Protein AF-A0A7C7UKI7-F1 (afdb_monomer_lite)

Sequence (166 aa):
MLTFNAGFSTTYKKYEFHGEGIFQYSYEGKDDNYLDYALGGMYKFYDLAHKIGHERIDLILEYGGEYLASEQDAPDYKRSSEDSRAVRNNGIGRVNFKYNEDLKWHYAIIYEFPEEGWSQEIAVEYKIRDDLVIKLGAELFDGRENTYFERWEDNDRLICQFEYSF

Secondary structure (DSSP, 8-state):
-EEEEEEEEEEETTEEEEEEEEEEE-GGGSS-EEEEEEEEEEEE-HHHHHHTT-SEEEEEEEEEEEEEEE----TT-S--SGGG---TEEEEEEEEEESSSSEEEEEEEEEETTT--EEEEEEEEEEEETTEEEEEEEEEEE--TTSTTGGGTT--EEEEEEEE--

Foldseek 3Di:
DDKDKDKDWDDDDQKIWIKMKIWDDDPPLLAWTKIKMKIKMKGKDCVVQVVVQFRTKMKIKMAIAMDTPGGRDDPVHDHHCVLVDPRHTKIKIKMKTGNDPFKIKMKIKIFHPPQTWIKIKIKMKGPPDPFKIKMWMKMATCGDPPDNRPVCNVPIDIDIDIGGHD

Structure (mmCIF, N/CA/C/O backbone):
data_AF-A0A7C7UKI7-F1
#
_entry.id   AF-A0A7C7UKI7-F1
#
loop_
_atom_site.group_PDB
_atom_site.id
_atom_site.type_symbol
_atom_site.label_atom_id
_atom_site.label_alt_id
_atom_site.label_comp_id
_atom_site.label_asym_id
_atom_site.label_entity_id
_atom_site.label_seq_id
_atom_site.pdbx_PDB_ins_code
_atom_site.Cartn_x
_atom_site.Cartn_y
_atom_site.Cartn_z
_atom_site.occupancy
_atom_site.B_iso_or_equiv
_atom_site.auth_seq_id
_atom_site.auth_comp_id
_atom_site.auth_asym_id
_atom_site.auth_atom_id
_atom_site.pdbx_PDB_model_num
ATOM 1 N N . MET A 1 1 ? 20.249 -12.949 -12.656 1.00 82.69 1 MET A N 1
ATOM 2 C CA . MET A 1 1 ? 19.838 -11.656 -12.098 1.00 82.69 1 MET A CA 1
ATOM 3 C C . MET A 1 1 ? 20.562 -11.476 -10.776 1.00 82.69 1 MET A C 1
ATOM 5 O O . MET A 1 1 ? 20.731 -12.466 -10.069 1.00 82.69 1 MET A O 1
ATOM 9 N N . LEU A 1 2 ? 21.042 -10.269 -10.489 1.00 92.56 2 LEU A N 1
ATOM 10 C CA . LEU A 1 2 ? 21.520 -9.867 -9.165 1.00 92.56 2 LEU A CA 1
ATOM 11 C C . LEU A 1 2 ? 20.565 -8.832 -8.597 1.00 92.56 2 LEU A C 1
ATOM 13 O O . LEU A 1 2 ? 20.056 -8.000 -9.342 1.00 92.56 2 LEU A O 1
ATOM 17 N N . THR A 1 3 ? 20.392 -8.865 -7.284 1.00 94.62 3 THR A N 1
ATOM 18 C CA . THR A 1 3 ? 19.512 -7.949 -6.567 1.00 94.62 3 THR A CA 1
ATOM 19 C C . THR A 1 3 ? 20.286 -7.336 -5.411 1.00 94.62 3 THR A C 1
ATOM 21 O O . THR A 1 3 ? 20.929 -8.056 -4.644 1.00 94.62 3 THR A O 1
ATOM 24 N N . PHE A 1 4 ? 20.225 -6.014 -5.285 1.00 95.88 4 PHE A N 1
ATOM 25 C CA . PHE A 1 4 ? 20.786 -5.271 -4.160 1.00 95.88 4 PHE A CA 1
ATOM 26 C C . PHE A 1 4 ? 19.673 -4.480 -3.495 1.00 95.88 4 PHE A C 1
ATOM 28 O O . PHE A 1 4 ? 18.937 -3.783 -4.182 1.00 95.88 4 PHE A O 1
ATOM 35 N N . ASN A 1 5 ? 19.565 -4.556 -2.174 1.00 96.44 5 ASN A N 1
ATOM 36 C CA . ASN A 1 5 ? 18.528 -3.859 -1.429 1.00 96.44 5 ASN A CA 1
ATOM 37 C C . ASN A 1 5 ? 19.113 -3.040 -0.278 1.00 96.44 5 ASN A C 1
ATOM 39 O O . ASN A 1 5 ? 20.095 -3.425 0.361 1.00 96.44 5 ASN A O 1
ATOM 43 N N . ALA A 1 6 ? 18.492 -1.899 -0.011 1.00 97.81 6 ALA A N 1
ATOM 44 C CA . ALA A 1 6 ? 18.795 -1.063 1.137 1.00 97.81 6 ALA A CA 1
ATOM 45 C C . ALA A 1 6 ? 17.533 -0.334 1.591 1.00 97.81 6 ALA A C 1
ATOM 47 O O . ALA A 1 6 ? 16.683 0.018 0.778 1.00 97.81 6 ALA A O 1
ATOM 48 N N . GLY A 1 7 ? 17.437 -0.058 2.887 1.00 97.56 7 GLY A N 1
ATOM 49 C CA . GLY A 1 7 ? 16.312 0.681 3.434 1.00 97.56 7 GLY A CA 1
ATOM 50 C C . GLY A 1 7 ? 16.642 1.365 4.748 1.00 97.56 7 GLY A C 1
ATOM 51 O O . GLY A 1 7 ? 17.678 1.114 5.370 1.00 97.56 7 GLY A O 1
ATOM 52 N N . PHE A 1 8 ? 15.747 2.251 5.163 1.00 98.12 8 PHE A N 1
ATOM 53 C CA . PHE A 1 8 ? 15.795 2.934 6.444 1.00 98.12 8 PHE A CA 1
ATOM 54 C C . PHE A 1 8 ? 14.392 3.039 7.039 1.00 98.12 8 PHE A C 1
ATOM 56 O O . PHE A 1 8 ? 13.390 3.079 6.329 1.00 98.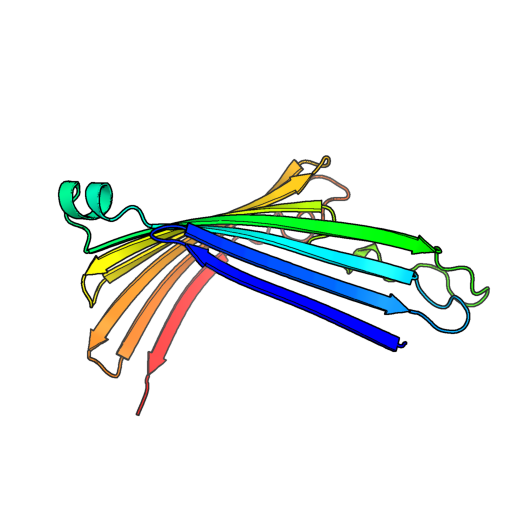12 8 PHE A O 1
ATOM 63 N N . SER A 1 9 ? 14.329 3.141 8.361 1.00 97.88 9 SER A N 1
ATOM 64 C CA . SER A 1 9 ? 13.123 3.532 9.081 1.00 97.88 9 SER A CA 1
ATOM 65 C C . SER A 1 9 ? 13.526 4.343 10.304 1.00 97.88 9 SER A C 1
ATOM 67 O O . SER A 1 9 ? 14.530 4.055 10.964 1.00 97.88 9 SER A O 1
ATOM 69 N N . THR A 1 10 ? 12.782 5.406 10.580 1.00 97.88 10 THR A N 1
ATOM 70 C CA . THR A 1 10 ? 12.999 6.256 11.741 1.00 97.88 10 THR A CA 1
ATOM 71 C C . THR A 1 10 ? 11.681 6.770 12.287 1.00 97.88 10 THR A C 1
ATOM 73 O O . THR A 1 10 ? 10.721 7.010 11.558 1.00 97.88 10 THR A O 1
ATOM 76 N N . THR A 1 11 ? 11.642 6.981 13.596 1.00 97.62 11 THR A N 1
ATOM 77 C CA . THR A 1 11 ? 10.457 7.468 14.296 1.00 97.62 11 THR A CA 1
ATOM 78 C C . THR A 1 11 ? 10.799 8.719 15.082 1.00 97.62 11 THR A C 1
ATOM 80 O O . THR A 1 11 ? 11.786 8.746 15.822 1.00 97.62 11 THR A O 1
ATOM 83 N N . TYR A 1 12 ? 9.945 9.733 14.997 1.00 96.44 12 TYR A N 1
ATOM 84 C CA . TYR A 1 12 ? 10.042 10.935 15.810 1.00 96.44 12 TYR A CA 1
ATOM 85 C C . TYR A 1 12 ? 8.665 11.359 16.323 1.00 96.44 12 TYR A C 1
ATOM 87 O O . TYR A 1 12 ? 7.825 11.883 15.589 1.00 96.44 12 TYR A O 1
ATOM 95 N N . LYS A 1 13 ? 8.442 11.190 17.631 1.00 95.38 13 LYS A N 1
ATOM 96 C CA . LYS A 1 13 ? 7.169 11.500 18.302 1.00 95.38 13 LYS A CA 1
ATOM 97 C C . LYS A 1 13 ? 5.991 10.759 17.648 1.00 95.38 13 LYS A C 1
ATOM 99 O O . LYS A 1 13 ? 5.871 9.550 17.789 1.00 95.38 13 LYS A O 1
ATOM 104 N N . LYS A 1 14 ? 5.108 11.501 16.972 1.00 96.75 14 LYS A N 1
ATOM 105 C CA . LYS A 1 14 ? 3.906 10.996 16.295 1.00 96.75 14 LYS A CA 1
ATOM 106 C C . LYS A 1 14 ? 4.172 10.614 14.833 1.00 96.75 14 LYS A C 1
ATOM 108 O O . LYS A 1 14 ? 3.237 10.174 14.177 1.00 96.75 14 LYS A O 1
ATOM 113 N N . TYR A 1 15 ? 5.397 10.816 14.345 1.00 97.56 15 TYR A N 1
ATOM 114 C CA . TYR A 1 15 ? 5.798 10.566 12.966 1.00 97.56 15 TYR A CA 1
ATOM 115 C C . TYR A 1 15 ? 6.672 9.321 12.861 1.00 97.56 15 TYR A C 1
ATOM 117 O O . TYR A 1 15 ? 7.527 9.079 13.716 1.00 97.56 15 TYR A O 1
ATOM 125 N N . GLU A 1 16 ? 6.494 8.595 11.772 1.00 98.19 16 GLU A N 1
ATOM 126 C CA . GLU A 1 16 ? 7.402 7.570 11.273 1.00 98.19 16 GLU A CA 1
ATOM 127 C C . GLU A 1 16 ? 7.719 7.895 9.817 1.00 98.19 16 GLU A C 1
ATOM 129 O O . GLU A 1 16 ? 6.850 8.388 9.100 1.00 98.19 16 GLU A O 1
ATOM 134 N N . PHE A 1 17 ? 8.958 7.656 9.410 1.00 98.25 17 PHE A N 1
ATOM 135 C CA . PHE A 1 17 ? 9.412 7.800 8.036 1.00 98.25 17 PHE A CA 1
ATOM 136 C C . PHE A 1 17 ? 10.223 6.575 7.669 1.00 98.25 17 PHE A C 1
ATOM 138 O O . PHE A 1 17 ? 11.073 6.135 8.450 1.00 98.25 17 PHE A O 1
ATOM 145 N N . HIS A 1 18 ? 10.010 6.068 6.469 1.00 98.25 18 HIS A N 1
ATOM 146 C CA . HIS A 1 18 ? 10.712 4.900 5.976 1.00 98.25 18 HIS A CA 1
ATOM 147 C C . HIS A 1 18 ? 10.950 4.999 4.481 1.00 98.25 18 HIS A C 1
ATOM 149 O O . HIS A 1 18 ? 10.313 5.773 3.763 1.00 98.25 18 HIS A O 1
ATOM 155 N N . GLY A 1 19 ? 11.905 4.204 4.030 1.00 97.94 19 GLY A N 1
ATOM 156 C CA . GLY A 1 19 ? 12.174 4.043 2.622 1.00 97.94 19 GLY A CA 1
ATOM 157 C C . GLY A 1 19 ? 12.941 2.768 2.341 1.00 97.94 19 GLY A C 1
ATOM 158 O O . GLY A 1 19 ? 13.756 2.334 3.156 1.00 97.94 19 GLY A O 1
ATOM 159 N N . GLU A 1 20 ? 12.697 2.196 1.175 1.00 97.69 20 GLU A N 1
ATOM 160 C CA . GLU A 1 20 ? 13.397 1.029 0.654 1.00 97.69 20 GLU A CA 1
ATOM 161 C C . GLU A 1 20 ? 13.719 1.253 -0.822 1.00 97.69 20 GLU A C 1
ATOM 163 O O . GLU A 1 20 ? 12.978 1.928 -1.534 1.00 97.69 20 GLU A O 1
ATOM 168 N N . GLY A 1 21 ? 14.846 0.708 -1.267 1.00 97.06 21 GLY A N 1
ATOM 169 C CA . GLY A 1 21 ? 15.229 0.640 -2.667 1.00 97.06 21 GLY A CA 1
ATOM 170 C C . GLY A 1 21 ? 15.802 -0.733 -2.997 1.00 97.06 21 GLY A C 1
ATOM 171 O O . GLY A 1 21 ? 16.615 -1.267 -2.237 1.00 97.06 21 GLY A O 1
ATOM 172 N N . ILE A 1 22 ? 15.396 -1.285 -4.135 1.00 96.50 22 ILE A N 1
ATOM 173 C CA . ILE A 1 22 ? 15.828 -2.577 -4.658 1.00 96.50 22 ILE A CA 1
ATOM 174 C C . ILE A 1 22 ? 16.329 -2.365 -6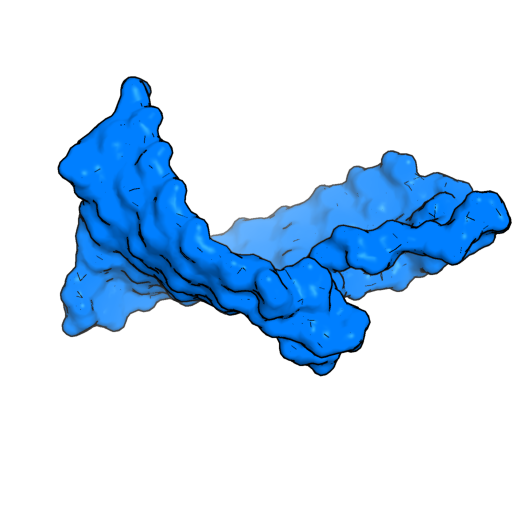.085 1.00 96.50 22 ILE A C 1
ATOM 176 O O . ILE A 1 22 ? 15.559 -2.064 -6.990 1.00 96.50 22 ILE A O 1
ATOM 180 N N . PHE A 1 23 ? 17.634 -2.523 -6.296 1.00 96.75 23 PHE A N 1
ATOM 181 C CA . PHE A 1 23 ? 18.233 -2.490 -7.623 1.00 96.75 23 PHE A CA 1
ATOM 182 C C . PHE A 1 23 ? 18.314 -3.899 -8.207 1.00 96.75 23 PHE A C 1
ATOM 184 O O . PHE A 1 23 ? 18.942 -4.788 -7.621 1.00 96.75 23 PHE A O 1
ATOM 191 N N . GLN A 1 24 ? 17.711 -4.078 -9.376 1.00 95.06 24 GLN A N 1
ATO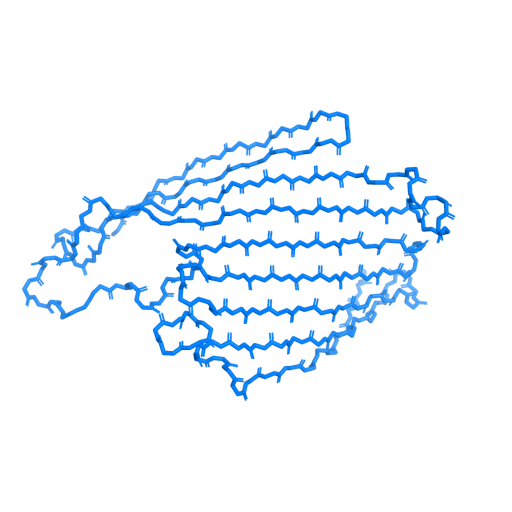M 192 C CA . GLN A 1 24 ? 17.709 -5.308 -10.152 1.00 95.06 24 GLN A CA 1
ATOM 193 C C . GLN A 1 24 ? 18.672 -5.185 -11.330 1.00 95.06 24 GLN A C 1
ATOM 195 O O . GLN A 1 24 ? 18.590 -4.253 -12.130 1.00 95.06 24 GLN A O 1
ATOM 200 N N . TYR A 1 25 ? 19.583 -6.152 -11.437 1.00 95.69 25 TYR A N 1
ATOM 201 C CA . TYR A 1 25 ? 20.528 -6.269 -12.541 1.00 95.69 25 TYR A CA 1
ATOM 202 C C . TYR A 1 25 ? 20.304 -7.573 -13.312 1.00 95.69 25 TYR A C 1
ATOM 204 O O . TYR A 1 25 ? 20.543 -8.680 -12.805 1.00 95.69 25 TYR A O 1
ATOM 212 N N . SER A 1 26 ? 19.867 -7.447 -14.558 1.00 93.75 26 SER A N 1
ATOM 213 C CA . SER A 1 26 ? 19.704 -8.532 -15.511 1.00 93.75 26 SER A CA 1
ATOM 214 C C . SER A 1 26 ? 21.006 -8.794 -16.270 1.00 93.75 26 SER A C 1
ATOM 216 O O . SER A 1 26 ? 21.619 -7.903 -16.857 1.00 93.75 26 SER A O 1
ATOM 218 N N . TYR A 1 27 ? 21.452 -10.051 -16.263 1.00 91.44 27 TYR A N 1
ATOM 219 C CA . TYR A 1 27 ? 22.652 -10.441 -16.999 1.00 91.44 27 TYR A CA 1
ATOM 220 C C . TYR A 1 27 ? 22.367 -10.486 -18.495 1.00 91.44 27 TYR A C 1
ATOM 222 O O . TYR A 1 27 ? 21.332 -11.012 -18.906 1.00 91.44 27 TYR A O 1
ATOM 230 N N . GLU A 1 28 ? 23.334 -10.027 -19.291 1.00 90.69 28 GLU A N 1
ATOM 231 C CA . GLU A 1 28 ? 23.293 -10.117 -20.758 1.00 90.69 28 GLU A CA 1
ATOM 232 C C . GLU A 1 28 ? 22.075 -9.409 -21.377 1.00 90.69 28 GLU A C 1
ATOM 234 O O . GLU A 1 28 ? 21.646 -9.794 -22.459 1.00 90.69 28 GLU A O 1
ATOM 239 N N . GLY A 1 29 ? 21.490 -8.424 -20.681 1.00 89.12 29 GLY A N 1
ATOM 240 C CA . GLY A 1 29 ? 20.403 -7.609 -21.230 1.00 89.12 29 GLY A CA 1
ATOM 241 C C . GLY A 1 29 ? 19.101 -8.367 -21.492 1.00 89.12 29 GLY A C 1
ATOM 242 O O . GLY A 1 29 ? 18.306 -7.983 -22.349 1.00 89.12 29 GLY A O 1
ATOM 243 N N . LYS A 1 30 ? 18.888 -9.483 -20.782 1.00 93.50 30 LYS A N 1
ATOM 244 C CA . LYS A 1 30 ? 17.692 -10.339 -20.909 1.00 93.50 30 LYS A CA 1
ATOM 245 C C . LYS A 1 30 ? 16.428 -9.713 -20.321 1.00 93.50 30 LYS A C 1
ATOM 247 O O . LYS A 1 30 ? 15.338 -10.217 -20.557 1.00 93.50 30 LYS A O 1
ATOM 252 N N . ASP A 1 31 ? 16.593 -8.661 -19.530 1.00 94.88 31 ASP A N 1
ATOM 253 C CA . ASP A 1 31 ? 15.526 -7.860 -18.941 1.00 94.88 31 ASP A CA 1
ATOM 254 C C . ASP A 1 31 ? 16.076 -6.460 -18.628 1.00 94.88 31 ASP A C 1
ATOM 256 O O . ASP A 1 31 ? 17.287 -6.241 -18.757 1.00 94.88 31 ASP A O 1
ATOM 260 N N . ASP A 1 32 ? 15.213 -5.552 -18.188 1.00 95.62 32 ASP A N 1
ATOM 261 C CA . ASP A 1 32 ? 15.613 -4.218 -17.748 1.00 95.62 32 ASP A CA 1
ATOM 262 C C . ASP A 1 32 ? 16.542 -4.290 -16.522 1.00 95.62 32 ASP A C 1
ATOM 264 O O . ASP A 1 32 ? 16.438 -5.176 -15.666 1.00 95.62 32 ASP A O 1
ATOM 268 N N . ASN A 1 33 ? 17.434 -3.308 -16.403 1.00 96.06 33 ASN A N 1
ATOM 269 C CA . ASN A 1 33 ? 18.081 -2.972 -15.139 1.00 96.06 33 ASN A CA 1
ATOM 270 C C . ASN A 1 33 ? 17.331 -1.794 -14.538 1.00 96.06 33 ASN A C 1
ATOM 272 O O . ASN A 1 33 ? 17.201 -0.755 -15.188 1.00 96.06 33 ASN A O 1
ATOM 276 N N . TYR A 1 34 ? 16.870 -1.918 -13.302 1.00 95.75 34 TYR A N 1
ATOM 277 C CA . TYR A 1 34 ? 15.988 -0.919 -12.712 1.00 95.75 34 TYR A CA 1
ATOM 278 C C . TYR A 1 34 ? 16.131 -0.843 -11.197 1.00 95.75 34 TYR A C 1
ATOM 280 O O . TYR A 1 34 ? 16.571 -1.788 -10.544 1.00 95.75 34 TYR A O 1
ATOM 288 N N . LEU A 1 35 ? 15.796 0.319 -10.647 1.00 96.00 35 LEU A N 1
ATOM 289 C CA . LEU A 1 35 ? 15.666 0.565 -9.219 1.00 96.00 35 LEU A CA 1
ATOM 290 C C . LEU A 1 35 ? 14.184 0.720 -8.892 1.00 96.00 35 LEU A C 1
ATOM 292 O O . LEU A 1 35 ? 13.598 1.740 -9.250 1.00 96.00 35 LEU A O 1
ATOM 296 N N . ASP A 1 36 ? 13.627 -0.238 -8.162 1.00 95.44 36 ASP A N 1
ATOM 297 C CA . ASP A 1 36 ? 12.354 -0.054 -7.468 1.00 95.44 36 ASP A CA 1
ATOM 298 C C . ASP A 1 36 ? 12.617 0.663 -6.154 1.00 95.44 36 ASP A C 1
ATOM 300 O O . ASP A 1 36 ? 13.581 0.351 -5.451 1.00 95.44 36 ASP A O 1
ATOM 304 N N . TYR A 1 37 ? 11.773 1.618 -5.792 1.00 95.88 37 TYR A N 1
ATOM 305 C CA . TYR A 1 37 ? 11.864 2.291 -4.508 1.00 95.88 37 TYR A CA 1
ATOM 306 C C . TYR A 1 37 ? 10.486 2.599 -3.939 1.00 95.88 37 TYR A C 1
ATOM 308 O O . TYR A 1 37 ? 9.533 2.862 -4.665 1.00 95.88 37 TYR A O 1
ATOM 316 N N . ALA A 1 38 ? 10.401 2.611 -2.615 1.00 96.94 38 ALA A N 1
ATOM 317 C CA . ALA A 1 38 ? 9.237 3.060 -1.872 1.00 96.94 38 ALA A CA 1
ATOM 318 C C . ALA A 1 38 ? 9.687 4.059 -0.811 1.00 96.94 38 ALA A C 1
ATOM 320 O O . ALA A 1 38 ? 10.665 3.824 -0.103 1.00 96.94 38 ALA A O 1
ATOM 321 N N . LEU A 1 39 ? 8.984 5.181 -0.699 1.00 97.62 39 LEU A N 1
ATOM 322 C CA . LEU A 1 39 ? 9.202 6.197 0.325 1.00 97.62 39 LEU A CA 1
ATOM 323 C C . LEU A 1 39 ? 7.877 6.497 0.997 1.00 97.62 39 LEU A C 1
ATOM 325 O O . LEU A 1 39 ? 6.876 6.722 0.322 1.00 97.62 39 LEU A O 1
ATOM 329 N N . GLY A 1 40 ? 7.866 6.552 2.320 1.00 98.06 40 GLY A N 1
ATOM 330 C CA . GLY A 1 40 ? 6.620 6.750 3.030 1.00 98.06 40 GLY A CA 1
ATOM 331 C C . GLY A 1 40 ? 6.788 7.259 4.440 1.00 98.06 40 GLY A C 1
ATOM 332 O O . GLY A 1 40 ? 7.888 7.476 4.957 1.00 98.06 40 GLY A O 1
ATOM 333 N N . GLY A 1 41 ? 5.643 7.477 5.063 1.00 98.25 41 GLY A N 1
ATOM 334 C CA . GLY A 1 41 ? 5.582 7.813 6.463 1.00 98.25 41 GLY A CA 1
ATOM 335 C C . GLY A 1 41 ? 4.201 7.622 7.050 1.00 98.25 41 GLY A C 1
ATOM 336 O O . GLY A 1 41 ? 3.196 7.477 6.352 1.00 98.25 41 GLY A O 1
ATOM 337 N N . MET A 1 42 ? 4.170 7.649 8.375 1.00 98.31 42 MET A N 1
ATOM 338 C CA . MET A 1 42 ? 2.961 7.524 9.170 1.00 98.31 42 MET A CA 1
ATOM 339 C C . MET A 1 42 ? 2.829 8.709 10.121 1.00 98.31 42 MET A C 1
ATOM 341 O O . MET A 1 42 ? 3.815 9.177 10.695 1.00 98.31 42 MET A O 1
ATOM 345 N N . TYR A 1 43 ? 1.595 9.151 10.351 1.00 98.00 43 TYR A N 1
ATOM 346 C CA . TYR A 1 43 ? 1.250 10.090 11.408 1.00 98.00 43 TYR A CA 1
ATOM 347 C C . TYR A 1 43 ? 0.143 9.552 12.317 1.00 98.00 43 TYR A C 1
ATOM 349 O O . TYR A 1 43 ? -0.908 9.112 11.849 1.00 98.00 43 TYR A O 1
ATOM 357 N N . LYS A 1 44 ? 0.363 9.644 13.633 1.00 97.56 44 LYS A N 1
ATOM 358 C CA . LYS A 1 44 ? -0.566 9.156 14.665 1.00 97.56 44 LYS A CA 1
ATOM 359 C C . LYS A 1 44 ? -1.438 10.284 15.223 1.00 97.56 44 LYS A C 1
ATOM 361 O O . LYS A 1 44 ? -0.961 11.175 15.934 1.00 97.56 44 LYS A O 1
ATOM 366 N N . PHE A 1 45 ? -2.742 10.216 14.974 1.00 96.56 45 PHE A N 1
ATOM 367 C CA . PHE A 1 45 ? -3.750 11.203 15.375 1.00 96.56 45 PHE A CA 1
ATOM 368 C C . PHE A 1 45 ? -4.375 10.906 16.751 1.00 96.56 45 PHE A C 1
ATOM 370 O O . PHE A 1 45 ? -5.589 10.765 16.880 1.00 96.56 45 PHE A O 1
ATOM 377 N N . TYR A 1 46 ? -3.567 10.854 17.814 1.00 92.00 46 TYR A N 1
ATOM 378 C CA . TYR A 1 46 ? -4.065 10.528 19.163 1.00 92.00 46 TYR A CA 1
ATOM 379 C C . TYR A 1 46 ? -5.183 11.459 19.662 1.00 92.00 46 TYR A C 1
ATOM 381 O O . TYR A 1 46 ? -6.204 10.986 20.152 1.00 92.00 46 TYR A O 1
ATOM 389 N N . ASP A 1 47 ? -5.017 12.777 19.526 1.00 94.06 47 ASP A N 1
ATOM 390 C CA . ASP A 1 47 ? -5.965 13.751 20.089 1.00 94.06 47 ASP A CA 1
ATOM 391 C C . ASP A 1 47 ? -7.315 13.731 19.359 1.00 94.06 47 ASP A C 1
ATOM 393 O O . ASP A 1 47 ? -8.367 13.904 19.973 1.00 94.06 47 ASP A O 1
ATOM 397 N N . LEU A 1 48 ? -7.287 13.519 18.040 1.00 93.38 48 LEU A N 1
ATOM 398 C CA . LEU A 1 48 ? -8.498 13.371 17.238 1.00 93.38 48 LEU A CA 1
ATOM 399 C C . LEU A 1 48 ? -9.193 12.050 17.562 1.00 93.38 48 LEU A C 1
ATOM 401 O O . LEU A 1 48 ? -10.399 12.070 17.779 1.00 93.38 48 LEU A O 1
ATOM 405 N N . ALA A 1 49 ? -8.434 10.950 17.657 1.00 94.50 49 ALA A N 1
ATOM 406 C CA . ALA A 1 49 ? -8.964 9.633 17.994 1.00 94.50 49 ALA A CA 1
ATOM 407 C C . ALA A 1 49 ? -9.806 9.692 19.274 1.00 94.50 49 ALA A C 1
ATOM 409 O O . ALA A 1 49 ? -11.001 9.402 19.233 1.00 94.50 49 ALA A O 1
ATOM 410 N N . HIS A 1 50 ? -9.241 10.218 20.365 1.00 93.38 50 HIS A N 1
ATOM 411 C CA . HIS A 1 50 ? -9.952 10.324 21.641 1.00 93.38 50 HIS A CA 1
ATOM 412 C C . HIS A 1 50 ? -11.199 11.218 21.557 1.00 93.38 50 HIS A C 1
ATOM 414 O O . HIS A 1 50 ? -12.224 10.897 22.156 1.00 93.38 50 HIS A O 1
ATOM 420 N N . LYS A 1 51 ? -11.153 12.322 20.794 1.00 95.00 51 LYS A N 1
ATOM 421 C CA . LYS A 1 51 ? -12.312 13.217 20.611 1.00 95.00 51 LYS A CA 1
ATOM 422 C C . LYS A 1 51 ? -13.485 12.542 19.906 1.00 95.00 51 LYS A C 1
ATOM 424 O O . LYS A 1 51 ? -14.625 12.889 20.197 1.00 95.00 51 LYS A O 1
ATOM 429 N N . ILE A 1 52 ? -13.213 11.611 18.994 1.00 94.06 52 ILE A N 1
ATOM 430 C CA . ILE A 1 52 ? -14.243 10.870 18.257 1.00 94.06 52 ILE A CA 1
ATOM 431 C C . ILE A 1 52 ? -14.480 9.460 18.825 1.00 94.06 52 ILE A C 1
ATOM 433 O O . ILE A 1 52 ? -15.057 8.613 18.147 1.00 94.06 52 ILE A O 1
ATOM 437 N N . GLY A 1 53 ? -14.026 9.192 20.055 1.00 91.75 53 GLY A N 1
ATOM 438 C CA . GLY A 1 53 ? -14.271 7.928 20.755 1.00 91.75 53 GLY A CA 1
ATOM 439 C C . GLY A 1 53 ? -13.501 6.723 20.209 1.00 91.75 53 GLY A C 1
ATOM 440 O O . GLY A 1 53 ? -13.976 5.604 20.347 1.00 91.75 53 GLY A O 1
ATOM 441 N N . HIS A 1 54 ? -12.352 6.945 19.573 1.00 94.12 54 HIS A N 1
ATOM 442 C CA . HIS A 1 54 ? -11.445 5.905 19.084 1.00 94.12 54 HIS A CA 1
ATOM 443 C C . HIS A 1 54 ? -10.158 5.873 19.926 1.00 94.12 54 HIS A C 1
ATOM 445 O O . HIS A 1 54 ? -9.675 6.912 20.378 1.00 94.12 54 HIS A O 1
ATOM 451 N N . GLU A 1 55 ? -9.554 4.697 20.089 1.00 96.06 55 GLU A N 1
ATOM 452 C CA . GLU A 1 55 ? -8.254 4.542 20.759 1.00 96.06 55 GLU A CA 1
ATOM 453 C C . GLU A 1 55 ? -7.092 5.081 19.913 1.00 96.06 55 GLU A C 1
ATOM 455 O O . GLU A 1 55 ? -6.147 5.681 20.436 1.00 96.06 55 GLU A O 1
ATOM 460 N N . ARG A 1 56 ? -7.134 4.855 18.594 1.00 96.12 56 ARG A N 1
ATOM 461 C CA . ARG A 1 56 ? -6.038 5.221 17.686 1.00 96.12 56 ARG A CA 1
ATOM 462 C C . ARG A 1 56 ? -6.538 5.480 16.270 1.00 96.12 56 ARG A C 1
ATOM 464 O O . ARG A 1 56 ? -7.405 4.768 15.772 1.00 96.12 56 ARG A O 1
ATOM 471 N N . ILE A 1 57 ? -5.945 6.482 15.626 1.00 98.00 57 ILE A N 1
ATOM 472 C CA . ILE A 1 57 ? -6.085 6.756 14.194 1.00 98.00 57 ILE A CA 1
ATOM 473 C C . ILE A 1 57 ? -4.683 6.978 13.638 1.00 98.00 57 ILE A C 1
ATOM 475 O O . ILE A 1 57 ? -3.961 7.840 14.146 1.00 98.00 57 ILE A O 1
ATOM 479 N N . ASP A 1 58 ? -4.313 6.234 12.603 1.00 97.94 58 ASP A N 1
ATOM 480 C CA . ASP A 1 58 ? -3.044 6.404 11.899 1.00 97.94 58 ASP A CA 1
ATOM 481 C C . ASP A 1 58 ? -3.300 6.712 10.433 1.00 97.94 58 ASP A C 1
ATOM 483 O O . ASP A 1 58 ? -4.079 6.015 9.791 1.00 97.94 58 ASP A O 1
ATOM 487 N N . LEU A 1 59 ? -2.610 7.715 9.903 1.00 98.38 59 LEU A N 1
ATOM 488 C CA . LEU A 1 59 ? -2.523 7.963 8.469 1.00 98.38 59 LEU A CA 1
ATOM 489 C C . LEU A 1 59 ? -1.164 7.494 7.980 1.00 98.38 59 LEU A C 1
ATOM 491 O O . LEU A 1 59 ? -0.151 7.875 8.559 1.00 98.38 59 LEU A O 1
ATOM 495 N N . ILE A 1 60 ? -1.159 6.715 6.912 1.00 98.56 60 ILE A N 1
ATOM 496 C CA . ILE A 1 60 ? 0.021 6.245 6.201 1.00 98.56 60 ILE A CA 1
ATOM 497 C C . ILE A 1 60 ? -0.066 6.805 4.786 1.00 98.56 60 ILE A C 1
ATOM 499 O O . ILE A 1 60 ? -1.115 6.707 4.146 1.00 98.56 60 ILE A O 1
ATOM 503 N N . LEU A 1 61 ? 1.024 7.407 4.326 1.00 98.50 61 LEU A N 1
ATOM 504 C CA . LEU A 1 61 ? 1.187 7.868 2.955 1.00 98.50 61 LEU A CA 1
ATOM 505 C C . LEU A 1 61 ? 2.506 7.319 2.429 1.00 98.50 61 LEU A C 1
ATOM 507 O O . LEU A 1 61 ? 3.543 7.506 3.066 1.00 98.50 61 LEU A O 1
ATOM 511 N N . GLU A 1 62 ? 2.462 6.668 1.276 1.00 97.94 62 GLU A N 1
ATOM 512 C CA . GLU A 1 62 ? 3.632 6.107 0.611 1.00 97.94 62 GLU A CA 1
ATOM 513 C C . GLU A 1 62 ? 3.599 6.448 -0.877 1.00 97.94 62 GLU A C 1
ATOM 515 O O . GLU A 1 62 ? 2.543 6.680 -1.468 1.00 97.94 62 GLU A O 1
ATOM 520 N N . TYR A 1 63 ? 4.775 6.494 -1.478 1.00 97.56 63 TYR A N 1
ATOM 521 C CA . TYR A 1 63 ? 4.967 6.620 -2.906 1.00 97.56 63 TYR A CA 1
ATOM 522 C C . TYR A 1 63 ? 5.950 5.546 -3.347 1.00 97.56 63 TYR A C 1
ATOM 524 O O . TYR A 1 63 ? 7.054 5.454 -2.804 1.00 97.56 63 TYR A O 1
ATOM 532 N N . GLY A 1 64 ? 5.526 4.737 -4.308 1.00 96.56 64 GLY A N 1
ATOM 533 C CA . GLY A 1 64 ? 6.347 3.739 -4.966 1.00 96.56 64 GLY A CA 1
ATOM 534 C C . GLY A 1 64 ? 6.691 4.180 -6.380 1.00 96.56 64 GLY A C 1
ATOM 535 O O . GLY A 1 64 ? 5.834 4.711 -7.091 1.00 96.56 64 GLY A O 1
ATOM 536 N N . GLY A 1 65 ? 7.944 3.990 -6.769 1.00 95.44 65 GLY A N 1
ATOM 537 C CA . GLY A 1 65 ? 8.429 4.375 -8.080 1.00 95.44 65 GLY A CA 1
ATOM 538 C C . GLY A 1 65 ? 9.487 3.423 -8.616 1.00 95.44 65 GLY A C 1
ATOM 539 O O . GLY A 1 65 ? 10.152 2.712 -7.866 1.00 95.44 65 GLY A O 1
ATOM 540 N N . GLU A 1 66 ? 9.668 3.468 -9.930 1.00 95.56 66 GLU A N 1
ATOM 541 C CA . GLU A 1 66 ? 10.708 2.742 -10.647 1.00 95.56 66 GLU A CA 1
ATOM 542 C C . GLU A 1 66 ? 11.602 3.724 -11.414 1.00 95.56 66 GLU A C 1
ATOM 544 O O . GLU A 1 66 ? 11.134 4.680 -12.035 1.00 95.56 66 GLU A O 1
ATOM 549 N N . TYR A 1 67 ? 12.911 3.484 -11.390 1.00 95.12 67 TYR A N 1
ATOM 550 C CA . TYR A 1 67 ? 13.872 4.154 -12.258 1.00 95.12 67 TYR A CA 1
ATOM 551 C C . TYR A 1 67 ? 14.586 3.130 -13.142 1.00 95.12 67 TYR A C 1
ATOM 553 O O . TYR A 1 67 ? 15.319 2.276 -12.642 1.00 95.12 67 TYR A O 1
ATOM 561 N N . LEU A 1 68 ? 14.406 3.241 -14.460 1.00 95.38 68 LEU A N 1
ATOM 562 C CA . LEU A 1 68 ? 15.096 2.414 -15.450 1.00 95.38 68 LEU A CA 1
ATOM 563 C C . LEU A 1 68 ? 16.548 2.885 -15.618 1.00 95.38 68 LEU A C 1
ATOM 565 O O . LEU A 1 68 ? 16.808 4.017 -16.026 1.00 95.38 68 LEU A O 1
ATOM 569 N N . ALA A 1 69 ? 17.500 2.003 -15.320 1.00 95.44 69 ALA A N 1
ATOM 570 C CA . ALA A 1 69 ? 18.924 2.231 -15.550 1.00 95.44 69 ALA A CA 1
ATOM 571 C C . ALA A 1 69 ? 19.363 1.777 -16.954 1.00 95.44 69 ALA A C 1
ATOM 573 O O . ALA A 1 69 ? 20.231 2.409 -17.557 1.00 95.44 69 ALA A O 1
ATOM 574 N N . SER A 1 70 ? 18.777 0.695 -17.475 1.00 95.19 70 SER A N 1
ATOM 575 C CA . SER A 1 70 ? 18.930 0.273 -18.873 1.00 95.19 70 SER A CA 1
ATOM 576 C C . SER A 1 70 ? 17.768 -0.613 -19.314 1.00 95.19 70 SER A C 1
ATOM 578 O O . SER A 1 70 ? 17.291 -1.421 -18.521 1.00 95.19 70 SER A O 1
ATOM 580 N N . GLU A 1 71 ? 17.376 -0.507 -20.578 1.00 95.00 71 GLU A N 1
ATOM 581 C CA . GLU A 1 71 ? 16.341 -1.349 -21.188 1.00 95.00 71 GLU A CA 1
ATOM 582 C C . GLU A 1 71 ? 16.887 -2.731 -21.588 1.00 95.00 71 GLU A C 1
ATOM 584 O O . GLU A 1 71 ? 18.093 -2.909 -21.792 1.00 95.00 71 GLU A O 1
ATOM 589 N N . GLN A 1 72 ? 15.987 -3.703 -21.713 1.00 95.19 72 GLN A N 1
ATOM 590 C CA . GLN A 1 72 ? 16.240 -5.019 -22.300 1.00 95.19 72 GLN A CA 1
ATOM 591 C C . GLN A 1 72 ? 16.745 -4.903 -23.755 1.00 95.19 72 GLN A C 1
ATOM 593 O O . GLN A 1 72 ? 16.068 -4.331 -24.606 1.00 95.19 72 GLN A O 1
ATOM 598 N N . ASP A 1 73 ? 17.905 -5.496 -24.071 1.00 94.06 73 ASP A N 1
ATOM 599 C CA . ASP A 1 73 ? 18.524 -5.430 -25.411 1.00 94.06 73 ASP A CA 1
ATOM 600 C C . ASP A 1 73 ? 18.981 -6.788 -25.999 1.00 94.06 73 ASP A C 1
ATOM 602 O O . ASP A 1 73 ? 19.422 -6.861 -27.150 1.00 94.06 73 ASP A O 1
ATOM 606 N N . ALA A 1 74 ? 18.837 -7.893 -25.259 1.00 93.38 74 ALA A N 1
ATOM 607 C CA . ALA A 1 74 ? 19.097 -9.245 -25.754 1.00 93.38 74 ALA A CA 1
ATOM 608 C C . ALA A 1 74 ? 18.252 -9.623 -27.002 1.00 93.38 74 ALA A C 1
ATOM 610 O O . ALA A 1 74 ? 17.023 -9.541 -26.970 1.00 93.38 74 ALA A O 1
ATOM 611 N N . PRO A 1 75 ? 18.871 -10.156 -28.077 1.00 90.00 75 PRO A N 1
ATOM 612 C CA . PRO A 1 75 ? 18.200 -10.416 -29.359 1.00 90.00 75 PRO A CA 1
ATOM 613 C C . PRO A 1 75 ? 17.151 -11.541 -29.321 1.00 90.00 75 PRO A C 1
ATOM 615 O O . PRO A 1 75 ? 16.238 -11.556 -30.146 1.00 90.00 75 PRO A O 1
ATOM 618 N N . ASP A 1 76 ? 17.267 -12.478 -28.376 1.00 92.94 76 ASP A N 1
ATOM 619 C CA . ASP A 1 76 ? 16.325 -13.596 -28.211 1.00 92.94 76 ASP A CA 1
ATOM 620 C C . ASP A 1 76 ? 15.119 -13.246 -27.315 1.00 92.94 76 ASP A C 1
ATOM 622 O O . ASP A 1 76 ? 14.253 -14.091 -27.072 1.00 92.94 76 ASP A O 1
ATOM 626 N N . TYR A 1 77 ? 15.048 -12.008 -26.819 1.00 89.50 77 TYR A N 1
ATOM 627 C CA . TYR A 1 77 ? 14.013 -11.527 -25.907 1.00 89.50 77 TYR A CA 1
ATOM 628 C C . TYR A 1 77 ? 13.191 -10.448 -26.614 1.00 89.50 77 TYR A C 1
ATOM 630 O O . TYR A 1 77 ? 13.726 -9.569 -27.279 1.00 89.50 77 TYR A O 1
ATOM 638 N N . LYS A 1 78 ? 11.862 -10.579 -26.546 1.00 86.94 78 LYS A N 1
ATOM 639 C CA . LYS A 1 78 ? 10.930 -9.710 -27.287 1.00 86.94 78 LYS A CA 1
ATOM 640 C C . LYS A 1 78 ? 10.347 -8.575 -26.452 1.00 86.94 78 LYS A C 1
ATOM 642 O O . LYS A 1 78 ? 9.796 -7.645 -27.035 1.00 86.94 78 LYS A O 1
ATOM 647 N N . ARG A 1 79 ? 10.348 -8.727 -25.127 1.00 87.50 79 ARG A N 1
ATOM 648 C CA . ARG A 1 79 ? 9.773 -7.804 -24.144 1.00 87.50 79 ARG A CA 1
ATOM 649 C C . ARG A 1 79 ? 10.504 -7.976 -22.818 1.00 87.50 79 ARG A C 1
ATOM 651 O O . ARG A 1 79 ? 10.883 -9.104 -22.488 1.00 87.50 79 ARG A O 1
ATOM 658 N N . SER A 1 80 ? 10.647 -6.882 -22.081 1.00 90.75 80 SER A N 1
ATOM 659 C CA . SER A 1 80 ? 11.056 -6.897 -20.680 1.00 90.75 80 SER A CA 1
ATOM 660 C C . SER A 1 80 ? 9.905 -7.353 -19.775 1.00 90.75 80 SER A C 1
ATOM 662 O O . SER A 1 80 ? 8.777 -7.588 -20.223 1.00 90.75 80 SER A O 1
ATOM 664 N N . SER A 1 81 ? 10.187 -7.486 -18.482 1.00 88.88 81 SER A N 1
ATOM 665 C CA . SER A 1 81 ? 9.183 -7.769 -17.453 1.00 88.88 81 SER A CA 1
ATOM 666 C C . SER A 1 81 ? 8.317 -6.555 -17.084 1.00 88.88 81 SER A C 1
ATOM 668 O O . SER A 1 81 ? 7.473 -6.674 -16.192 1.00 88.88 81 SER A O 1
ATOM 670 N N . GLU A 1 82 ? 8.474 -5.423 -17.780 1.00 88.00 82 GLU A N 1
ATOM 671 C CA . GLU A 1 82 ? 7.795 -4.142 -17.548 1.00 88.00 82 GLU A CA 1
ATOM 672 C C . GLU A 1 82 ? 6.313 -4.260 -17.180 1.00 88.00 82 GLU A C 1
ATOM 674 O O . GLU A 1 82 ? 5.933 -3.875 -16.075 1.00 88.00 82 GLU A O 1
ATOM 679 N N . ASP A 1 83 ? 5.506 -4.891 -18.033 1.00 82.75 83 ASP A N 1
ATOM 680 C CA . ASP A 1 83 ? 4.046 -5.012 -17.865 1.00 82.75 83 ASP A CA 1
ATOM 681 C C . ASP A 1 83 ? 3.621 -5.798 -16.599 1.00 82.75 83 ASP A C 1
ATOM 683 O O . ASP A 1 83 ? 2.468 -5.750 -16.148 1.00 82.75 83 ASP A O 1
ATOM 687 N N . SER A 1 84 ? 4.540 -6.578 -16.022 1.00 82.31 84 SER A N 1
ATOM 688 C CA . SER A 1 84 ? 4.292 -7.397 -14.830 1.00 82.31 84 SER A CA 1
ATOM 689 C C . SER A 1 84 ? 4.701 -6.722 -13.520 1.00 82.31 84 SER A C 1
ATOM 691 O O . SER A 1 84 ? 4.284 -7.178 -12.453 1.00 82.31 84 SER A O 1
ATOM 693 N N . ARG A 1 85 ? 5.488 -5.642 -13.587 1.00 85.75 85 ARG A N 1
ATOM 694 C CA . ARG A 1 85 ? 5.997 -4.930 -12.412 1.00 85.75 85 ARG A CA 1
ATOM 695 C C . ARG A 1 85 ? 4.910 -4.005 -11.864 1.00 85.75 85 ARG A C 1
ATOM 697 O O . ARG A 1 85 ? 4.364 -3.169 -12.577 1.00 85.75 85 ARG A O 1
ATOM 704 N N . ALA A 1 86 ? 4.558 -4.197 -10.596 1.00 78.00 86 ALA A N 1
ATOM 705 C CA . ALA A 1 86 ? 3.575 -3.372 -9.900 1.00 78.00 86 ALA A CA 1
ATOM 706 C C . ALA A 1 86 ? 4.246 -2.138 -9.278 1.00 78.00 86 ALA A C 1
ATOM 708 O O . ALA A 1 86 ? 5.448 -2.149 -9.032 1.00 78.00 86 ALA A O 1
ATOM 709 N N . VAL A 1 87 ? 3.458 -1.112 -8.939 1.00 79.38 87 VAL A N 1
ATOM 710 C CA . VAL A 1 87 ? 3.906 0.002 -8.076 1.00 79.38 87 VAL A CA 1
ATOM 711 C C . VAL A 1 87 ? 5.019 0.869 -8.717 1.00 79.38 87 VAL A C 1
ATOM 713 O O . VAL A 1 87 ? 5.838 1.477 -8.034 1.00 79.38 87 VAL A O 1
ATOM 716 N N . ARG A 1 88 ? 5.042 0.961 -10.054 1.00 89.75 88 ARG A N 1
ATOM 717 C CA . ARG A 1 88 ? 6.083 1.675 -10.822 1.00 89.75 88 AR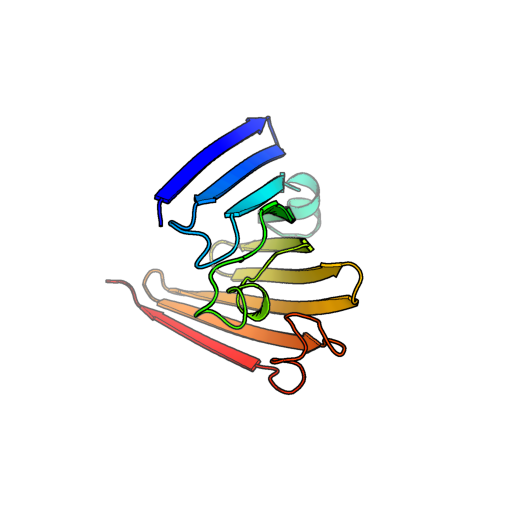G A CA 1
ATOM 718 C C . ARG A 1 88 ? 5.990 3.198 -10.730 1.00 89.75 88 ARG A C 1
ATOM 720 O O . ARG A 1 88 ? 6.979 3.886 -10.976 1.00 89.75 88 ARG A O 1
ATOM 727 N N . ASN A 1 89 ? 4.812 3.729 -10.407 1.00 93.12 89 ASN A N 1
ATOM 728 C CA . ASN A 1 89 ? 4.581 5.154 -10.183 1.00 93.12 89 ASN A CA 1
ATOM 729 C C . ASN A 1 89 ? 3.250 5.346 -9.449 1.00 93.12 89 ASN A C 1
ATOM 731 O O . ASN A 1 89 ? 2.258 5.804 -10.021 1.00 93.12 89 ASN A O 1
ATOM 735 N N . ASN A 1 90 ? 3.202 4.934 -8.185 1.00 95.25 90 ASN A N 1
ATOM 736 C CA . ASN A 1 90 ? 1.951 4.835 -7.450 1.00 95.25 90 ASN A CA 1
ATOM 737 C C . ASN A 1 90 ? 2.002 5.578 -6.119 1.00 95.25 90 ASN A C 1
ATOM 739 O O . ASN A 1 90 ? 2.953 5.458 -5.350 1.00 95.25 90 ASN A O 1
ATOM 743 N N . GLY A 1 91 ? 0.935 6.314 -5.824 1.00 96.88 91 GLY A N 1
ATOM 744 C CA . GLY A 1 91 ? 0.653 6.822 -4.489 1.00 96.88 91 GLY A CA 1
ATOM 745 C C . GLY A 1 91 ? -0.187 5.815 -3.714 1.00 96.88 91 GLY A C 1
ATOM 746 O O . GLY A 1 91 ? -1.158 5.280 -4.243 1.00 96.88 91 GLY A O 1
ATOM 747 N N . ILE A 1 92 ? 0.164 5.581 -2.456 1.00 97.12 92 ILE A N 1
ATOM 748 C CA . ILE A 1 92 ? -0.564 4.707 -1.540 1.00 97.12 92 ILE A CA 1
ATOM 749 C C . ILE A 1 92 ? -0.992 5.546 -0.342 1.00 97.12 92 ILE A C 1
ATOM 751 O O . ILE A 1 92 ? -0.179 6.212 0.299 1.00 97.12 92 ILE A O 1
ATOM 755 N N . GLY A 1 93 ? -2.282 5.524 -0.034 1.00 98.25 93 GLY A N 1
ATOM 756 C CA . GLY A 1 93 ? -2.839 6.149 1.155 1.00 98.25 93 GLY A CA 1
ATOM 757 C C . GLY A 1 93 ? -3.584 5.121 1.983 1.00 98.25 93 GLY A C 1
ATOM 758 O O . GLY A 1 93 ? -4.379 4.355 1.451 1.00 98.25 93 GLY A O 1
ATOM 759 N N . ARG A 1 94 ? -3.369 5.111 3.296 1.00 98.50 94 ARG A N 1
ATOM 760 C CA . ARG A 1 94 ? -4.118 4.242 4.205 1.00 98.50 94 ARG A CA 1
ATOM 761 C C . ARG A 1 94 ? -4.430 4.955 5.502 1.00 98.50 94 ARG A C 1
ATOM 763 O O . ARG A 1 94 ? -3.567 5.602 6.088 1.00 98.50 94 ARG A O 1
ATOM 770 N N . VAL A 1 95 ? -5.657 4.799 5.979 1.00 98.50 95 VAL A N 1
ATOM 771 C CA . VAL A 1 95 ? -6.063 5.255 7.304 1.00 98.50 95 VAL A CA 1
ATOM 772 C C . VAL A 1 95 ? -6.522 4.061 8.117 1.00 98.50 95 VAL A C 1
ATOM 774 O O . VAL A 1 95 ? -7.454 3.363 7.726 1.00 98.50 95 VAL A O 1
ATOM 777 N N . ASN A 1 96 ? -5.865 3.834 9.251 1.00 98.25 96 ASN A N 1
ATOM 778 C CA . ASN A 1 96 ? -6.219 2.783 10.196 1.00 98.25 96 ASN A CA 1
ATOM 779 C C . ASN A 1 96 ? -6.945 3.392 11.389 1.00 98.25 96 ASN A C 1
ATOM 781 O O . ASN A 1 96 ? -6.451 4.338 12.003 1.00 98.25 96 ASN A O 1
ATOM 785 N N . PHE A 1 97 ? -8.076 2.803 11.752 1.00 98.00 97 PHE A N 1
ATOM 786 C CA . PHE A 1 97 ? -8.887 3.186 12.894 1.00 98.00 97 PHE A CA 1
ATOM 787 C C . PHE A 1 97 ? -8.965 2.017 13.869 1.00 98.00 97 PHE A C 1
ATOM 789 O O . PHE A 1 97 ? -9.382 0.912 13.524 1.00 98.00 97 PHE A O 1
ATOM 796 N N 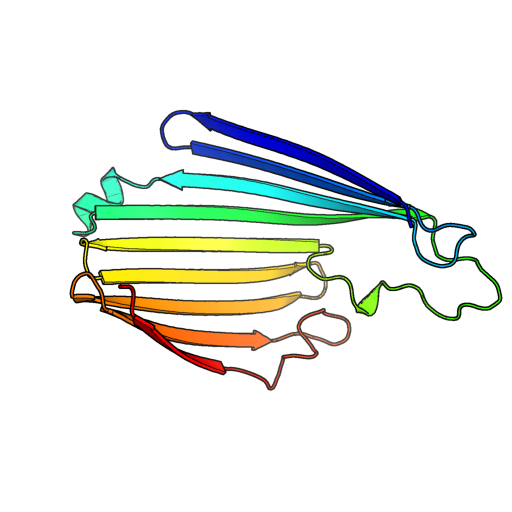. LYS A 1 98 ? -8.596 2.273 15.121 1.00 97.88 98 LYS A N 1
ATOM 797 C CA . LYS A 1 98 ? -8.833 1.366 16.241 1.00 97.88 98 LYS A CA 1
ATOM 798 C C . LYS A 1 98 ? -9.911 1.983 17.112 1.00 97.88 98 LYS A C 1
ATOM 800 O O . LYS A 1 98 ? -9.654 2.983 17.785 1.00 97.88 98 LYS A O 1
ATOM 805 N N . TYR A 1 99 ? -11.113 1.420 17.060 1.00 96.38 99 TYR A N 1
ATOM 806 C CA . TYR A 1 99 ? -12.204 1.867 17.917 1.00 96.38 99 TYR A CA 1
ATOM 807 C C . TYR A 1 99 ? -11.952 1.405 19.353 1.00 96.38 99 TYR A C 1
ATOM 809 O O . TYR A 1 99 ? -11.929 2.230 20.262 1.00 96.38 99 TYR A O 1
ATOM 817 N N . ASN A 1 100 ? -11.674 0.110 19.525 1.00 95.88 100 ASN A N 1
ATOM 818 C CA . ASN A 1 100 ? -11.233 -0.499 20.779 1.00 95.88 100 ASN A CA 1
ATOM 819 C C . ASN A 1 100 ? -10.341 -1.732 20.504 1.00 95.88 100 ASN A C 1
ATOM 821 O O . ASN A 1 100 ? -9.937 -1.970 19.363 1.00 95.88 100 ASN A O 1
ATOM 825 N N . GLU A 1 101 ? -10.025 -2.523 21.532 1.00 95.75 101 GLU A N 1
ATOM 826 C CA . GLU A 1 101 ? -9.263 -3.777 21.388 1.00 95.75 101 GLU A CA 1
ATOM 827 C C . GLU A 1 101 ? -9.935 -4.838 20.499 1.00 95.75 101 GLU A C 1
ATOM 829 O O . GLU A 1 101 ? -9.242 -5.702 19.954 1.00 95.75 101 GLU A O 1
ATOM 834 N N . ASP A 1 102 ? -11.255 -4.766 20.325 1.00 97.44 102 ASP A N 1
ATOM 835 C CA . ASP A 1 102 ? -12.032 -5.771 19.603 1.00 97.44 102 ASP A CA 1
ATOM 836 C C . ASP A 1 102 ? -12.404 -5.333 18.185 1.00 97.44 102 ASP A C 1
ATOM 838 O O . ASP A 1 102 ? -12.576 -6.183 17.321 1.00 97.44 102 ASP A O 1
ATOM 842 N N . LEU A 1 103 ? -12.527 -4.030 17.923 1.00 98.00 103 LEU A N 1
ATOM 843 C CA . LEU A 1 103 ? -13.008 -3.484 16.658 1.00 98.00 103 LEU A CA 1
ATOM 844 C C . LEU A 1 103 ? -11.987 -2.535 16.032 1.00 98.00 103 LEU A C 1
ATOM 846 O O . LEU A 1 103 ? -11.664 -1.469 16.573 1.00 98.00 103 LEU A O 1
ATOM 850 N N . LYS A 1 104 ? -11.547 -2.900 14.830 1.00 98.31 104 LYS A N 1
ATOM 851 C CA . LYS A 1 104 ? -10.666 -2.094 13.983 1.00 98.31 104 LYS A CA 1
ATOM 852 C C . LYS A 1 104 ? -11.240 -2.015 12.585 1.00 98.31 104 LYS A C 1
ATOM 854 O O . LYS A 1 104 ? -11.970 -2.899 12.152 1.00 98.31 104 LYS A O 1
ATOM 859 N N . TRP A 1 105 ? -10.883 -0.970 11.866 1.00 98.06 105 TRP A N 1
ATOM 860 C CA . TRP A 1 105 ? -11.191 -0.869 10.452 1.00 98.06 105 TRP A CA 1
ATOM 861 C C . TRP A 1 105 ? -10.155 -0.004 9.752 1.00 98.06 105 TRP A C 1
ATOM 863 O O . TRP A 1 105 ? -9.448 0.783 10.387 1.00 98.06 105 TRP A O 1
ATOM 873 N N . HIS A 1 106 ? -10.046 -0.151 8.442 1.00 98.38 106 HIS A N 1
ATOM 874 C CA . HIS A 1 106 ? -9.194 0.706 7.636 1.00 98.38 106 HIS A CA 1
ATOM 875 C C . HIS A 1 106 ? -9.842 1.039 6.309 1.00 98.38 106 HIS A C 1
ATOM 877 O O . HIS A 1 106 ? -10.735 0.343 5.829 1.00 98.38 106 HIS A O 1
ATOM 883 N N . TYR A 1 107 ? -9.346 2.124 5.735 1.00 98.50 107 TYR A N 1
ATOM 884 C CA . TYR A 1 107 ? -9.559 2.482 4.347 1.00 98.50 107 TYR A CA 1
ATOM 885 C C . TYR A 1 107 ? -8.192 2.641 3.687 1.00 98.50 107 TYR A C 1
ATOM 887 O O . TYR A 1 107 ? -7.317 3.301 4.256 1.00 98.50 107 TYR A O 1
ATOM 895 N N . ALA A 1 108 ? -7.997 2.034 2.523 1.00 98.38 108 ALA A N 1
ATOM 896 C CA . ALA A 1 108 ? -6.779 2.139 1.736 1.00 98.38 108 ALA A CA 1
ATOM 897 C C . ALA A 1 108 ? -7.106 2.521 0.290 1.00 98.38 108 ALA A C 1
ATOM 899 O O . ALA A 1 108 ? -8.157 2.167 -0.233 1.00 98.38 108 ALA A O 1
ATOM 900 N N . ILE A 1 109 ? -6.197 3.251 -0.344 1.00 97.44 109 ILE A N 1
ATOM 901 C CA . ILE A 1 109 ? -6.241 3.605 -1.756 1.00 97.44 109 ILE A CA 1
ATOM 902 C C . ILE A 1 109 ? -4.844 3.459 -2.348 1.00 97.44 109 ILE A C 1
ATOM 904 O O . ILE A 1 109 ? -3.859 3.872 -1.735 1.00 97.44 109 ILE A O 1
ATOM 908 N N . ILE A 1 110 ? -4.768 2.897 -3.546 1.00 95.69 110 ILE A N 1
ATOM 909 C CA . ILE A 1 110 ? -3.585 2.925 -4.399 1.00 95.69 110 ILE A CA 1
ATOM 910 C C . ILE A 1 110 ? -3.993 3.655 -5.670 1.00 95.69 110 ILE A C 1
ATOM 912 O O . ILE A 1 110 ? -5.058 3.386 -6.216 1.00 95.69 110 ILE A O 1
ATOM 916 N N . TYR A 1 111 ? -3.169 4.589 -6.121 1.00 95.12 111 TYR A N 1
ATOM 917 C CA . TYR A 1 111 ? -3.412 5.382 -7.318 1.00 95.12 111 TYR A CA 1
ATOM 918 C C . TYR A 1 111 ? -2.166 5.379 -8.195 1.00 95.12 111 TYR A C 1
ATOM 920 O O . TYR A 1 111 ? -1.061 5.547 -7.686 1.00 95.12 111 TYR A O 1
ATOM 928 N N . GLU A 1 112 ? -2.334 5.178 -9.492 1.00 93.06 112 GLU A N 1
ATOM 929 C CA . GLU A 1 112 ? -1.284 5.121 -10.503 1.00 93.06 112 GLU A CA 1
ATOM 930 C C . GLU A 1 112 ? -1.200 6.430 -11.286 1.00 93.06 112 GLU A C 1
ATOM 932 O O . GLU A 1 112 ? -2.198 6.937 -11.797 1.00 93.06 112 GLU A O 1
ATOM 937 N N . PHE A 1 113 ? 0.009 6.973 -11.404 1.00 91.38 113 PHE A N 1
ATOM 938 C CA . PHE A 1 113 ? 0.276 8.193 -12.157 1.00 91.38 113 PHE A CA 1
ATOM 939 C C . PHE A 1 113 ? 1.033 7.886 -13.462 1.00 91.38 113 PHE A C 1
ATOM 941 O O . PHE A 1 113 ? 1.899 7.012 -13.472 1.00 91.38 113 PHE A O 1
ATOM 948 N N . PRO A 1 114 ? 0.826 8.659 -14.544 1.00 86.25 114 PRO A N 1
ATOM 949 C CA . PRO A 1 114 ? -0.252 9.624 -14.762 1.00 86.25 114 PRO A CA 1
ATOM 950 C C . PRO A 1 114 ? -1.526 8.986 -15.339 1.00 86.25 114 PRO A C 1
ATOM 952 O O . PRO A 1 114 ? -2.497 9.705 -15.526 1.00 86.25 114 PRO A O 1
ATOM 955 N N . GLU A 1 115 ? -1.522 7.682 -15.636 1.00 83.94 115 GLU A N 1
ATOM 956 C CA . GLU A 1 115 ? -2.580 7.004 -16.406 1.00 83.94 115 GLU A CA 1
ATOM 957 C C . GLU A 1 115 ? -3.913 6.820 -15.640 1.00 83.94 115 GLU A C 1
ATOM 959 O O . GLU A 1 115 ? -4.921 6.403 -16.210 1.00 83.94 115 GLU A O 1
ATOM 964 N N . GLU A 1 116 ? -3.950 7.233 -14.368 1.00 87.75 116 GLU A N 1
ATOM 965 C CA . GLU A 1 116 ? -5.141 7.395 -13.519 1.00 87.75 116 GLU A CA 1
ATOM 966 C C . GLU A 1 116 ? -5.865 6.094 -13.114 1.00 87.75 116 GLU A C 1
ATOM 968 O O . GLU A 1 116 ? -7.064 6.123 -12.837 1.00 87.75 116 GLU A O 1
ATOM 973 N N . GLY A 1 117 ? -5.159 4.961 -13.031 1.00 92.38 117 GLY A N 1
ATOM 974 C CA . GLY A 1 117 ? -5.700 3.715 -12.466 1.00 92.38 117 GLY A CA 1
ATOM 975 C C . GLY A 1 117 ? -5.684 3.700 -10.936 1.00 92.38 117 GLY A C 1
ATOM 976 O O . GLY A 1 117 ? -4.819 4.319 -10.315 1.00 92.38 117 GLY A O 1
ATOM 977 N N . TRP A 1 118 ? -6.622 3.002 -10.300 1.00 93.81 118 TRP A N 1
ATOM 978 C CA . TRP A 1 118 ? -6.714 2.946 -8.847 1.00 93.81 118 TRP A CA 1
ATOM 979 C C . TRP A 1 118 ? -7.317 1.650 -8.297 1.00 93.81 118 TRP A C 1
ATOM 981 O O . TRP A 1 118 ? -8.063 0.928 -8.953 1.00 93.81 118 TRP A O 1
ATOM 991 N N . SER A 1 119 ? -7.016 1.391 -7.025 1.00 95.75 119 SER A N 1
ATOM 992 C CA . SER A 1 119 ? -7.742 0.431 -6.198 1.00 95.75 119 SER A CA 1
ATOM 993 C C . SER A 1 119 ? -8.085 1.047 -4.851 1.00 95.75 119 SER A C 1
ATOM 995 O O . SER A 1 119 ? -7.291 1.804 -4.291 1.00 95.75 119 SER A O 1
ATOM 997 N N . GLN A 1 120 ? -9.251 0.722 -4.306 1.00 97.19 120 GLN A N 1
ATOM 998 C CA . GLN A 1 120 ? -9.664 1.136 -2.967 1.00 97.19 120 GLN A CA 1
ATOM 999 C C . GLN A 1 120 ? -10.107 -0.072 -2.160 1.00 97.19 120 GLN A C 1
ATOM 1001 O O . GLN A 1 120 ? -10.783 -0.953 -2.676 1.00 97.19 120 GLN A O 1
ATOM 1006 N N . GLU A 1 121 ? -9.767 -0.084 -0.880 1.00 97.94 121 GLU A N 1
ATOM 1007 C CA . GLU A 1 121 ? -10.166 -1.127 0.053 1.00 97.94 121 GLU A CA 1
ATOM 1008 C C . GLU A 1 121 ? -10.795 -0.492 1.288 1.00 97.94 121 GLU A C 1
ATOM 1010 O O . GLU A 1 121 ? -10.248 0.447 1.871 1.00 97.94 121 GLU A O 1
ATOM 1015 N N . ILE A 1 122 ? -11.921 -1.043 1.729 1.00 98.56 122 ILE A N 1
ATOM 1016 C CA . ILE A 1 122 ? -12.443 -0.828 3.076 1.00 98.56 122 ILE A CA 1
ATOM 1017 C C . ILE A 1 122 ? -12.575 -2.176 3.766 1.00 98.56 122 ILE A C 1
ATOM 1019 O O . ILE A 1 122 ? -13.183 -3.095 3.220 1.00 98.56 122 ILE A O 1
ATOM 1023 N N . ALA A 1 123 ? -12.037 -2.297 4.976 1.00 98.44 123 ALA A N 1
ATOM 1024 C CA . ALA A 1 123 ? -12.157 -3.524 5.748 1.00 98.44 123 ALA A CA 1
ATOM 1025 C C . ALA A 1 123 ? -12.398 -3.251 7.229 1.00 98.44 123 ALA A C 1
ATOM 1027 O O . ALA A 1 123 ? -11.921 -2.265 7.790 1.00 98.44 123 ALA A O 1
ATOM 1028 N N . VAL A 1 124 ? -13.140 -4.156 7.859 1.00 98.56 124 VAL A N 1
ATOM 1029 C CA . VAL A 1 124 ? -13.470 -4.170 9.281 1.00 98.56 124 VAL A CA 1
ATOM 1030 C C . VAL A 1 124 ? -12.999 -5.495 9.865 1.00 98.56 124 VAL A C 1
ATOM 1032 O O . VAL A 1 124 ? -13.283 -6.563 9.327 1.00 98.56 124 VAL A O 1
ATOM 1035 N N . GLU A 1 125 ? -12.303 -5.424 10.990 1.00 98.50 125 GLU A N 1
ATOM 1036 C CA . GLU A 1 125 ? -11.842 -6.554 11.786 1.00 98.50 125 GLU A CA 1
ATOM 1037 C C . GLU A 1 125 ? -12.572 -6.541 13.129 1.00 98.50 125 GLU A C 1
ATOM 1039 O O . GLU A 1 125 ? -12.577 -5.523 13.827 1.00 98.50 125 GLU A O 1
ATOM 1044 N N . TYR A 1 126 ? -13.161 -7.678 13.500 1.00 98.44 126 TYR A N 1
ATOM 1045 C CA . TYR A 1 126 ? -13.782 -7.874 14.802 1.00 98.44 126 TYR A CA 1
ATOM 1046 C C . TYR A 1 126 ? -13.209 -9.106 15.509 1.00 98.44 126 TYR A C 1
ATOM 1048 O O . TYR A 1 126 ? -13.274 -10.229 15.002 1.00 98.44 126 TYR A O 1
ATOM 1056 N N . LYS A 1 127 ? -12.660 -8.901 16.704 1.00 98.25 127 LYS A N 1
ATOM 1057 C CA . LYS A 1 127 ? -12.210 -9.963 17.600 1.00 98.25 127 LYS A CA 1
ATOM 1058 C C . LYS A 1 127 ? -13.417 -10.494 18.369 1.00 98.25 127 LYS A C 1
ATOM 1060 O O . LYS A 1 127 ? -13.930 -9.843 19.272 1.00 98.25 127 LYS A O 1
ATOM 1065 N N . ILE A 1 128 ? -13.873 -11.689 18.003 1.00 97.56 128 ILE A N 1
ATOM 1066 C CA . ILE A 1 128 ? -15.008 -12.356 18.660 1.00 97.56 128 ILE A CA 1
ATOM 1067 C C . ILE A 1 128 ? -14.590 -12.841 20.056 1.00 97.56 128 ILE A C 1
ATOM 1069 O O . ILE A 1 128 ? -15.365 -12.779 21.008 1.00 97.56 128 ILE A O 1
ATOM 1073 N N . ARG A 1 129 ? -13.358 -13.348 20.157 1.00 96.31 129 ARG A N 1
ATOM 1074 C CA . ARG A 1 129 ? -12.656 -13.767 21.379 1.00 96.31 129 ARG A CA 1
ATOM 1075 C C . ARG A 1 129 ? -11.151 -13.792 21.089 1.00 96.31 129 ARG A C 1
ATOM 1077 O O . ARG A 1 129 ? -10.757 -13.659 19.935 1.00 96.31 129 ARG A O 1
ATOM 1084 N N . ASP A 1 130 ? -10.313 -13.958 22.107 1.00 95.31 130 ASP A N 1
ATOM 1085 C CA . ASP A 1 130 ? -8.856 -13.781 21.966 1.00 95.31 130 ASP A CA 1
ATOM 1086 C C . ASP A 1 130 ? -8.180 -14.715 20.945 1.00 95.31 130 ASP A C 1
ATOM 1088 O O . ASP A 1 130 ? -7.159 -14.350 20.372 1.00 95.31 130 ASP A O 1
ATOM 1092 N N . ASP A 1 131 ? -8.770 -15.876 20.670 1.00 97.12 131 ASP A N 1
ATOM 1093 C CA . ASP A 1 131 ? -8.307 -16.863 19.691 1.00 97.12 131 ASP A CA 1
ATOM 1094 C C . ASP A 1 131 ? -9.093 -16.828 18.364 1.00 97.12 131 ASP A C 1
ATOM 1096 O O . ASP A 1 131 ? -8.835 -17.660 17.498 1.00 97.12 131 ASP A O 1
ATOM 1100 N N . LEU A 1 132 ? -10.063 -15.916 18.182 1.00 97.50 132 LEU A N 1
ATOM 1101 C CA . LEU A 1 132 ? -10.935 -15.879 16.999 1.00 97.50 132 LEU A CA 1
ATOM 1102 C C . LEU A 1 132 ? -11.221 -14.456 16.504 1.00 97.50 132 LEU A C 1
ATOM 1104 O O . LEU A 1 132 ? -11.897 -13.662 17.166 1.00 97.50 132 LEU A O 1
ATOM 1108 N N . VAL A 1 133 ? -10.814 -14.193 15.265 1.00 98.31 133 VAL A N 1
ATOM 1109 C CA . VAL A 1 133 ? -11.008 -12.916 14.571 1.00 98.31 133 VAL A CA 1
ATOM 1110 C C . VAL A 1 133 ? -11.767 -13.140 13.263 1.00 98.31 133 VAL A C 1
ATOM 1112 O O . VAL A 1 133 ? -11.486 -14.084 12.523 1.00 98.31 133 VAL A O 1
ATOM 1115 N N . ILE A 1 134 ? -12.722 -12.258 12.966 1.00 98.31 134 ILE A N 1
ATOM 1116 C CA . ILE A 1 134 ? -13.374 -12.162 11.655 1.00 98.31 134 ILE A CA 1
ATOM 1117 C C . ILE A 1 134 ? -12.968 -10.856 10.973 1.00 98.31 134 ILE A C 1
ATOM 1119 O O . ILE A 1 134 ? -12.907 -9.809 11.619 1.00 98.31 134 ILE A O 1
ATOM 1123 N N . LYS A 1 135 ? -12.709 -10.910 9.666 1.00 98.38 135 LYS A N 1
ATOM 1124 C CA . LYS A 1 135 ? -12.457 -9.732 8.830 1.00 98.38 135 LYS A CA 1
ATOM 1125 C C . LYS A 1 135 ? -13.416 -9.736 7.654 1.00 98.38 135 LYS A C 1
ATOM 1127 O O . LYS A 1 135 ? -13.573 -10.758 6.986 1.00 98.38 135 LYS A O 1
ATOM 1132 N N . LEU A 1 136 ? -14.050 -8.598 7.418 1.00 98.56 136 LEU A N 1
ATOM 1133 C CA . LEU A 1 136 ? -14.914 -8.354 6.271 1.00 98.56 136 LEU A CA 1
ATOM 1134 C C . LEU A 1 136 ? -14.359 -7.162 5.509 1.00 98.56 136 LEU A C 1
ATOM 1136 O O . LEU A 1 136 ? -14.079 -6.136 6.123 1.00 98.56 136 LEU A O 1
ATOM 1140 N N . GLY A 1 137 ? -14.220 -7.283 4.197 1.00 98.31 137 GLY A N 1
ATOM 1141 C CA . GLY A 1 137 ? -13.705 -6.205 3.367 1.00 98.31 137 GLY A CA 1
ATOM 1142 C C . GLY A 1 137 ? -14.339 -6.165 1.990 1.00 98.31 137 GLY A C 1
ATOM 1143 O O . GLY A 1 137 ? -14.947 -7.138 1.542 1.00 98.31 137 GLY A O 1
ATOM 1144 N N . ALA A 1 138 ? -14.191 -5.023 1.339 1.00 98.31 138 ALA A N 1
ATOM 1145 C CA . ALA A 1 138 ? -14.507 -4.833 -0.061 1.00 98.31 138 ALA A CA 1
ATOM 1146 C C . ALA A 1 138 ? -13.330 -4.137 -0.744 1.00 98.31 138 ALA A C 1
ATOM 1148 O O . ALA A 1 138 ? -12.790 -3.173 -0.197 1.00 98.31 138 ALA A O 1
ATOM 1149 N N . GLU A 1 139 ? -12.968 -4.626 -1.924 1.00 97.75 139 GLU A N 1
ATOM 1150 C CA . GLU A 1 139 ? -11.970 -4.030 -2.808 1.00 97.75 139 GLU A CA 1
ATOM 1151 C C . GLU A 1 139 ? -12.651 -3.616 -4.107 1.00 97.75 139 GLU A C 1
ATOM 1153 O O . GLU A 1 139 ? -13.399 -4.407 -4.687 1.00 97.75 139 GLU A O 1
ATOM 1158 N N . LEU A 1 140 ? -12.387 -2.387 -4.538 1.00 97.31 140 LEU A N 1
ATOM 1159 C CA . LEU A 1 140 ? -12.862 -1.826 -5.795 1.00 97.31 140 LEU A CA 1
ATOM 1160 C C . LEU A 1 140 ? -11.667 -1.475 -6.674 1.00 97.31 140 LEU A C 1
ATOM 1162 O O . LEU A 1 140 ? -10.673 -0.947 -6.162 1.00 97.31 140 LEU A O 1
ATOM 1166 N N . PHE A 1 141 ? -11.781 -1.735 -7.971 1.00 95.56 141 PHE A N 1
ATOM 1167 C CA . PHE A 1 141 ? -10.726 -1.483 -8.950 1.00 95.56 141 PHE A CA 1
ATOM 1168 C C . PHE A 1 141 ? -11.270 -0.688 -10.133 1.00 95.56 141 PHE A C 1
ATOM 1170 O O . PHE A 1 141 ? -12.412 -0.860 -10.540 1.00 95.56 141 PHE A O 1
ATOM 1177 N N . ASP A 1 142 ? -10.435 0.174 -10.698 1.00 93.56 142 ASP A N 1
ATOM 1178 C CA . ASP A 1 142 ? -10.728 0.898 -11.934 1.00 93.56 142 ASP A CA 1
ATOM 1179 C C . ASP A 1 142 ? -9.397 1.293 -12.575 1.00 93.56 142 ASP A C 1
ATOM 1181 O O . ASP A 1 142 ? -8.435 1.646 -11.888 1.00 93.56 142 ASP A O 1
ATOM 1185 N N . GLY A 1 143 ? -9.300 1.208 -13.891 1.00 88.88 143 GLY A N 1
ATOM 1186 C CA . GLY A 1 143 ? -8.055 1.459 -14.596 1.00 88.88 143 GLY A CA 1
ATOM 1187 C C . GLY A 1 143 ? -8.287 1.622 -16.081 1.00 88.88 143 GLY A C 1
ATOM 1188 O O . GLY A 1 143 ? -8.971 0.820 -16.699 1.00 88.88 143 GLY A O 1
ATOM 1189 N N . ARG A 1 144 ? -7.703 2.668 -16.669 1.00 83.94 144 ARG A N 1
ATOM 1190 C CA . ARG A 1 144 ? -7.723 2.873 -18.123 1.00 83.94 144 ARG A CA 1
ATOM 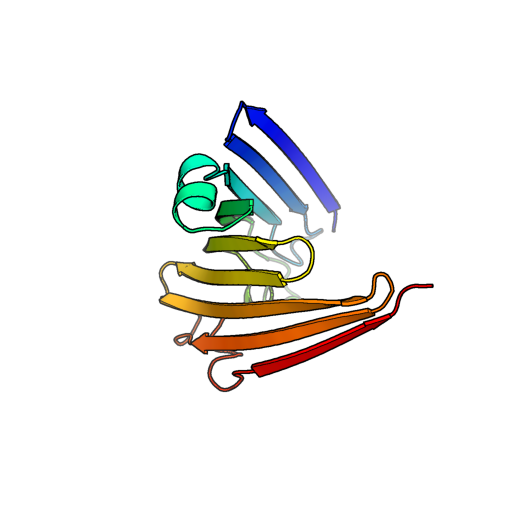1191 C C . ARG A 1 144 ? -6.739 1.938 -18.820 1.00 83.94 144 ARG A C 1
ATOM 1193 O O . ARG A 1 144 ? -5.846 1.393 -18.169 1.00 83.94 144 ARG A O 1
ATOM 1200 N N . GLU A 1 145 ? -6.849 1.864 -20.148 1.00 79.00 145 GLU A N 1
ATOM 1201 C CA . GLU A 1 145 ? -5.857 1.217 -21.012 1.00 79.00 145 GLU A CA 1
ATOM 1202 C C . GLU A 1 145 ? -4.425 1.632 -20.622 1.00 79.00 145 GLU A C 1
ATOM 1204 O O . GLU A 1 145 ? -4.114 2.825 -20.573 1.00 79.00 145 GLU A O 1
ATOM 1209 N N . ASN A 1 146 ? -3.552 0.645 -20.400 1.00 80.12 146 ASN A N 1
ATOM 1210 C CA . ASN A 1 146 ? -2.140 0.769 -19.998 1.00 80.12 146 ASN A CA 1
ATOM 1211 C C . ASN A 1 146 ? -1.874 1.070 -18.512 1.00 80.12 146 ASN A C 1
ATOM 1213 O O . ASN A 1 146 ? -0.729 1.338 -18.148 1.00 80.12 146 ASN A O 1
ATOM 1217 N N . THR A 1 147 ? -2.881 0.988 -17.642 1.00 84.06 147 THR A N 1
ATOM 1218 C CA . THR A 1 147 ? -2.659 0.990 -16.184 1.00 84.06 147 THR A CA 1
ATOM 1219 C C . THR A 1 147 ? -2.417 -0.428 -15.668 1.00 84.06 147 THR A C 1
ATOM 1221 O O . THR A 1 147 ? -2.934 -1.409 -16.208 1.00 84.06 147 THR A O 1
ATOM 1224 N N . TYR A 1 148 ? -1.699 -0.574 -14.551 1.00 84.62 148 TYR A N 1
ATOM 1225 C CA . TYR A 1 148 ? -1.639 -1.852 -13.840 1.00 84.62 148 TYR A CA 1
ATOM 1226 C C . TYR A 1 148 ? -3.042 -2.352 -13.454 1.00 84.62 148 TYR A C 1
ATOM 1228 O O . TYR A 1 148 ? -3.271 -3.566 -13.439 1.00 84.62 148 TYR A O 1
ATOM 1236 N N . PHE A 1 149 ? -3.964 -1.430 -13.156 1.00 89.56 149 PHE A N 1
ATOM 1237 C CA . PHE A 1 149 ? -5.311 -1.716 -12.658 1.00 89.56 149 PHE A CA 1
ATOM 1238 C C . PHE A 1 149 ? -6.344 -2.088 -13.725 1.00 89.56 149 PHE A C 1
ATOM 1240 O O . PHE A 1 149 ? -7.327 -2.729 -13.370 1.00 89.56 149 PHE A O 1
ATOM 1247 N N . GLU A 1 150 ? -6.094 -1.811 -15.007 1.00 88.06 150 GLU A N 1
ATOM 1248 C CA . GLU A 1 150 ? -6.948 -2.228 -16.136 1.00 88.06 150 GLU A CA 1
ATOM 1249 C C . GLU A 1 150 ? -7.289 -3.722 -16.068 1.00 88.06 150 GLU A C 1
ATOM 1251 O O . GLU A 1 150 ? -8.439 -4.133 -16.162 1.00 88.06 150 GLU A O 1
ATOM 1256 N N . ARG A 1 151 ? -6.287 -4.563 -15.776 1.00 87.31 151 ARG A N 1
ATOM 1257 C CA . ARG A 1 151 ? -6.461 -6.024 -15.676 1.00 87.31 151 ARG A CA 1
ATOM 1258 C C . ARG A 1 151 ? -7.428 -6.462 -14.561 1.00 87.31 151 ARG A C 1
ATOM 1260 O O . ARG A 1 151 ? -7.756 -7.646 -14.469 1.00 87.31 151 ARG A O 1
ATOM 1267 N N . TRP A 1 152 ? -7.796 -5.544 -13.670 1.00 89.62 152 TRP A N 1
ATOM 1268 C CA . TRP A 1 152 ? -8.655 -5.766 -12.514 1.00 89.62 152 TRP A CA 1
ATOM 1269 C C . TRP A 1 152 ? -9.975 -4.984 -12.582 1.00 89.62 152 TRP A C 1
ATOM 1271 O O . TRP A 1 152 ? -10.773 -5.167 -11.670 1.00 89.62 152 TRP A O 1
ATOM 1281 N N . GLU A 1 153 ? -10.226 -4.176 -13.623 1.00 88.94 153 GLU A N 1
ATOM 1282 C CA . GLU A 1 153 ? -11.363 -3.233 -13.700 1.00 88.94 153 GLU A CA 1
ATOM 1283 C C . GLU A 1 153 ? -12.739 -3.890 -13.475 1.00 88.94 153 GLU A C 1
ATOM 1285 O O . GLU A 1 153 ? -13.610 -3.322 -12.829 1.00 88.94 153 GLU A O 1
ATOM 1290 N N . ASP A 1 154 ? -12.909 -5.135 -13.925 1.00 90.44 154 ASP A N 1
ATOM 1291 C CA . ASP A 1 154 ? -14.154 -5.904 -13.787 1.00 90.44 154 ASP A CA 1
ATOM 1292 C C . ASP A 1 154 ? -14.097 -6.931 -12.637 1.00 90.44 154 ASP A C 1
ATOM 1294 O O . ASP A 1 154 ? -14.811 -7.940 -12.636 1.00 90.44 154 ASP A O 1
ATOM 1298 N N . ASN A 1 155 ? -13.195 -6.739 -11.672 1.00 93.81 155 ASN A N 1
ATOM 1299 C CA . ASN A 1 155 ? -12.882 -7.735 -10.648 1.00 93.81 155 ASN A CA 1
ATOM 1300 C C . ASN A 1 155 ? -12.924 -7.175 -9.225 1.00 93.81 155 ASN A C 1
ATOM 1302 O O . ASN A 1 155 ? -12.058 -7.499 -8.407 1.00 93.81 155 ASN A O 1
ATOM 1306 N N . ASP A 1 156 ? -13.951 -6.377 -8.931 1.00 96.25 156 ASP A N 1
ATOM 1307 C CA . ASP A 1 156 ? -14.323 -5.989 -7.570 1.00 96.25 156 ASP A CA 1
ATOM 1308 C C . ASP A 1 156 ? -14.545 -7.219 -6.681 1.00 96.25 156 ASP A C 1
ATOM 1310 O O . ASP A 1 156 ? -15.041 -8.266 -7.118 1.00 96.25 156 ASP A O 1
ATOM 1314 N N . ARG A 1 157 ? -14.191 -7.104 -5.396 1.00 96.12 157 ARG A N 1
ATOM 1315 C CA . ARG A 1 157 ? -14.169 -8.256 -4.482 1.00 96.12 157 ARG A CA 1
ATOM 1316 C C . ARG A 1 157 ? -14.811 -7.965 -3.151 1.00 96.12 157 ARG A C 1
ATOM 1318 O O . ARG A 1 157 ? -14.674 -6.887 -2.586 1.00 96.12 157 ARG A O 1
ATOM 1325 N N . LEU A 1 158 ? -15.425 -9.009 -2.606 1.00 97.81 158 LEU A N 1
ATOM 1326 C CA . LEU A 1 158 ? -15.787 -9.095 -1.200 1.00 97.81 158 LEU A CA 1
ATOM 1327 C C . LEU A 1 158 ? -14.877 -10.112 -0.520 1.00 97.81 158 LEU A C 1
ATOM 1329 O O . LEU A 1 158 ? -14.731 -11.245 -0.981 1.00 97.81 158 LEU A O 1
ATOM 1333 N N . ILE A 1 159 ? -14.291 -9.706 0.596 1.00 97.25 159 ILE A N 1
ATOM 1334 C CA . ILE A 1 159 ? -13.368 -10.510 1.386 1.00 97.25 159 ILE A CA 1
ATOM 1335 C C . ILE A 1 159 ? -14.067 -10.882 2.687 1.00 97.25 159 ILE A C 1
ATOM 1337 O O . ILE A 1 159 ? -14.591 -10.027 3.399 1.00 97.25 159 ILE A O 1
ATOM 1341 N N . CYS A 1 160 ? -14.056 -12.170 3.010 1.00 98.00 160 CYS A N 1
ATOM 1342 C CA . CYS A 1 160 ? -14.476 -12.684 4.304 1.00 98.00 160 CYS A CA 1
ATOM 1343 C C . CYS A 1 160 ? -13.402 -13.647 4.801 1.00 98.00 160 CYS A C 1
ATOM 1345 O O . CYS A 1 160 ? -13.150 -14.678 4.175 1.00 98.00 160 CYS A O 1
ATOM 1347 N N . GLN A 1 161 ? -12.753 -13.298 5.906 1.00 97.75 161 GLN A N 1
ATOM 1348 C CA . GLN A 1 161 ? -11.676 -14.083 6.495 1.00 97.75 161 GLN A CA 1
ATOM 1349 C C . GLN A 1 161 ? -12.016 -14.440 7.939 1.00 97.75 161 GLN A C 1
ATOM 1351 O O . GLN A 1 161 ? -12.447 -13.593 8.721 1.00 97.75 161 GLN A O 1
ATOM 1356 N N . PHE A 1 162 ? -11.756 -15.696 8.290 1.00 96.81 162 PHE A N 1
ATOM 1357 C CA . PHE A 1 162 ? -11.813 -16.208 9.653 1.00 96.81 162 PHE A CA 1
ATOM 1358 C C . PHE A 1 162 ? -10.415 -16.652 10.061 1.00 96.81 162 PHE A C 1
ATOM 1360 O O . PHE A 1 162 ? -9.793 -17.457 9.367 1.00 96.81 162 PHE A O 1
ATOM 1367 N N . GLU A 1 163 ? -9.924 -16.128 11.175 1.00 97.38 163 GLU A N 1
ATOM 1368 C CA . GLU A 1 163 ? -8.603 -16.445 11.710 1.00 97.38 163 GLU A CA 1
ATOM 1369 C C . GLU A 1 163 ? -8.763 -17.053 13.104 1.00 97.38 163 GLU A C 1
ATOM 1371 O O . GLU A 1 163 ? -9.385 -16.447 13.979 1.00 97.38 163 GLU A O 1
ATOM 1376 N N . TYR A 1 164 ? -8.233 -18.266 13.282 1.00 96.75 164 TYR A N 1
ATOM 1377 C CA . TYR A 1 164 ? -8.234 -18.992 14.548 1.00 96.75 164 TYR A CA 1
ATOM 1378 C C . TYR A 1 164 ? -6.799 -19.305 14.973 1.00 96.75 164 TYR A C 1
ATOM 1380 O O . TYR A 1 164 ? -6.068 -19.941 14.210 1.00 96.75 164 TYR A O 1
ATOM 1388 N N . SER A 1 165 ? -6.418 -18.893 16.182 1.00 94.94 165 SER A N 1
ATOM 1389 C CA . SER A 1 165 ? -5.048 -19.010 16.704 1.00 94.94 165 SER A CA 1
ATOM 1390 C C . SER A 1 165 ? -5.037 -19.789 18.020 1.00 94.94 165 SER A C 1
ATOM 1392 O O . SER A 1 165 ? -5.806 -19.465 18.916 1.00 94.94 165 SER A O 1
ATOM 1394 N N . PHE A 1 166 ? -4.185 -20.813 18.137 1.00 89.88 166 PHE A N 1
ATOM 1395 C CA . PHE A 1 166 ? -4.114 -21.730 19.287 1.00 89.88 166 PHE A CA 1
ATOM 1396 C C . PHE A 1 166 ? -2.902 -21.490 20.194 1.00 89.88 166 PHE A C 1
ATOM 1398 O O . PHE A 1 166 ? -1.876 -20.972 19.696 1.00 89.88 166 PHE A O 1
#

Radius of gyration: 19.63 Å; chains: 1; bounding box: 39×36×51 Å

pLDDT: mean 94.5, std 4.59, range [78.0, 98.56]